Protein AF-A0A914AGF5-F1 (afdb_monomer_lite)

Radius of gyration: 23.92 Å; chains: 1; bounding box: 58×32×65 Å

pLDDT: mean 86.42, std 11.78, range [44.78, 97.5]

Structure (mmCIF, N/CA/C/O backbone):
data_AF-A0A914AGF5-F1
#
_entry.id   AF-A0A914AGF5-F1
#
loop_
_atom_site.group_PDB
_atom_site.id
_atom_site.type_symbol
_atom_site.label_atom_id
_atom_site.label_alt_id
_atom_site.label_comp_id
_atom_site.label_asym_id
_atom_site.label_entity_id
_atom_site.label_seq_id
_atom_site.pdbx_PDB_ins_code
_atom_site.Cartn_x
_atom_site.Cartn_y
_atom_site.Cartn_z
_atom_site.occupancy
_atom_site.B_iso_or_equiv
_atom_site.auth_seq_id
_atom_site.auth_comp_id
_atom_site.auth_asym_id
_atom_site.auth_atom_id
_atom_site.pdbx_PDB_model_num
ATOM 1 N N . MET A 1 1 ? -23.924 -18.358 12.549 1.00 71.38 1 MET A N 1
ATOM 2 C CA . MET A 1 1 ? -23.949 -17.807 11.176 1.00 71.38 1 MET A CA 1
ATOM 3 C C . MET A 1 1 ? -22.590 -17.171 10.915 1.00 71.38 1 MET A C 1
ATOM 5 O O . MET A 1 1 ? -22.119 -16.480 11.805 1.00 71.38 1 MET A O 1
ATOM 9 N N . ARG A 1 2 ? -21.925 -17.465 9.788 1.00 80.62 2 ARG A N 1
ATOM 10 C CA . ARG A 1 2 ? -20.630 -16.854 9.423 1.00 80.62 2 ARG A CA 1
ATOM 11 C C . ARG A 1 2 ? -20.873 -15.791 8.353 1.00 80.62 2 ARG A C 1
ATOM 13 O O . ARG A 1 2 ? -21.605 -16.063 7.406 1.00 80.62 2 ARG A O 1
ATOM 20 N N . LEU A 1 3 ? -20.305 -14.604 8.541 1.00 84.75 3 LEU A N 1
ATOM 21 C CA . LEU A 1 3 ? -20.424 -13.475 7.620 1.00 84.75 3 LEU A CA 1
ATOM 22 C C . LEU A 1 3 ? -19.112 -13.317 6.860 1.00 84.75 3 LEU A C 1
ATOM 24 O O . LEU A 1 3 ? -18.052 -13.326 7.477 1.00 84.75 3 LEU A O 1
ATOM 28 N N . PHE A 1 4 ? -19.204 -13.157 5.544 1.00 89.44 4 PHE A N 1
ATOM 29 C CA . PHE A 1 4 ? -18.061 -12.900 4.675 1.00 89.44 4 PHE A CA 1
ATOM 30 C C . PHE A 1 4 ? -18.225 -11.534 4.023 1.00 89.44 4 PHE A C 1
ATOM 32 O O . PHE A 1 4 ? -19.331 -11.177 3.610 1.00 89.44 4 PHE A O 1
ATOM 39 N N . PHE A 1 5 ? -17.131 -10.783 3.928 1.00 89.31 5 PHE A N 1
ATOM 40 C CA . PHE A 1 5 ? -17.127 -9.459 3.314 1.00 89.31 5 PHE A CA 1
ATOM 41 C C . PHE A 1 5 ? -16.400 -9.479 1.970 1.00 89.31 5 PHE A C 1
ATOM 43 O O . PHE A 1 5 ? -15.344 -10.100 1.826 1.00 89.31 5 PHE A O 1
ATOM 50 N N . PHE A 1 6 ? -16.979 -8.786 0.992 1.00 89.38 6 PHE A N 1
ATOM 51 C CA . PHE A 1 6 ? -16.452 -8.641 -0.358 1.00 89.38 6 PHE A CA 1
ATOM 52 C C . PHE A 1 6 ? -16.588 -7.186 -0.809 1.00 89.38 6 PHE A C 1
ATOM 54 O O . PHE A 1 6 ? -17.569 -6.509 -0.507 1.00 89.38 6 PHE A O 1
ATOM 61 N N . GLY A 1 7 ? -15.598 -6.709 -1.552 1.00 89.69 7 GLY A N 1
ATOM 62 C CA . GLY A 1 7 ? -15.553 -5.345 -2.063 1.00 89.69 7 GLY A CA 1
ATOM 63 C C . GLY A 1 7 ? -14.252 -5.094 -2.807 1.00 89.69 7 GLY A C 1
ATOM 64 O O . GLY A 1 7 ? -13.409 -5.984 -2.902 1.00 89.69 7 GLY A O 1
ATOM 65 N N . ASP A 1 8 ? -14.071 -3.892 -3.341 1.00 91.88 8 ASP A N 1
ATOM 66 C CA . ASP A 1 8 ? -12.746 -3.475 -3.790 1.00 91.88 8 ASP A CA 1
ATOM 67 C C . ASP A 1 8 ? -11.793 -3.289 -2.592 1.00 91.88 8 ASP A C 1
ATOM 69 O O . ASP A 1 8 ? -12.205 -3.183 -1.430 1.00 91.88 8 ASP A O 1
ATOM 73 N N . TYR A 1 9 ? -10.488 -3.293 -2.867 1.00 92.19 9 TYR A N 1
ATOM 74 C CA . TYR A 1 9 ? -9.481 -3.239 -1.809 1.00 92.19 9 TYR A CA 1
ATOM 75 C C . TYR A 1 9 ? -9.486 -1.909 -1.040 1.00 92.19 9 TYR A C 1
ATOM 77 O O . TYR A 1 9 ? -9.185 -1.892 0.151 1.00 92.19 9 TYR A O 1
ATOM 85 N N . ASP A 1 10 ? -9.848 -0.799 -1.686 1.00 92.38 10 ASP A N 1
ATOM 86 C CA . ASP A 1 10 ? -9.882 0.512 -1.035 1.00 92.38 10 ASP A CA 1
ATOM 87 C C . ASP A 1 10 ? -11.017 0.579 -0.003 1.00 92.38 10 ASP A C 1
ATOM 89 O O . ASP A 1 10 ? -10.784 0.950 1.151 1.00 92.38 10 ASP A O 1
ATOM 93 N N . LEU A 1 11 ? -12.210 0.104 -0.370 1.00 92.56 11 LEU A N 1
ATOM 94 C CA . LEU A 1 11 ? -13.337 -0.081 0.534 1.00 92.56 11 LEU A CA 1
ATOM 95 C C . LEU A 1 11 ? -12.937 -0.967 1.712 1.00 92.56 11 LEU A C 1
ATOM 97 O O . LEU A 1 11 ? -13.103 -0.559 2.858 1.00 92.56 11 LEU A O 1
ATOM 101 N N . MET A 1 12 ? -12.355 -2.140 1.451 1.00 92.38 12 MET A N 1
ATOM 102 C CA . MET A 1 12 ? -11.917 -3.046 2.517 1.00 92.38 12 MET A CA 1
ATOM 103 C C . MET A 1 12 ? -10.936 -2.369 3.476 1.00 92.38 12 MET A C 1
ATOM 105 O O . MET A 1 12 ? -11.150 -2.402 4.684 1.00 92.38 12 MET A O 1
ATOM 109 N N . THR A 1 13 ? -9.908 -1.676 2.979 1.00 93.12 13 THR A N 1
ATOM 110 C CA . THR A 1 13 ? -8.958 -0.982 3.865 1.00 93.12 13 THR A CA 1
ATOM 111 C C . THR A 1 13 ? -9.636 0.058 4.761 1.00 93.12 13 THR A C 1
ATOM 113 O O . THR A 1 13 ? -9.355 0.098 5.958 1.00 93.12 13 THR A O 1
ATOM 116 N N . LYS A 1 14 ? -10.591 0.828 4.228 1.00 93.81 14 LYS A N 1
ATOM 117 C CA . LYS A 1 14 ? -11.360 1.818 4.998 1.00 93.81 14 LYS A CA 1
ATOM 118 C C . LYS A 1 14 ? -12.273 1.171 6.038 1.00 93.81 14 LYS A C 1
ATOM 120 O O . LYS A 1 14 ? -12.358 1.672 7.155 1.00 93.81 14 LYS A O 1
ATOM 125 N N . MET A 1 15 ? -12.907 0.049 5.699 1.00 93.94 15 MET A N 1
ATOM 126 C CA . MET A 1 15 ? -13.786 -0.696 6.610 1.00 93.94 15 MET A CA 1
ATOM 127 C C . MET A 1 15 ? -13.042 -1.241 7.828 1.00 93.94 15 MET A C 1
ATOM 129 O O . MET A 1 15 ? -13.630 -1.337 8.899 1.00 93.94 15 MET A O 1
ATOM 133 N N . TYR A 1 16 ? -11.751 -1.540 7.688 1.00 94.69 16 TYR A N 1
ATOM 134 C CA . TYR A 1 16 ? -10.871 -1.950 8.786 1.00 94.69 16 TYR A CA 1
ATOM 135 C C . TYR A 1 16 ? -10.035 -0.795 9.358 1.00 94.69 16 TYR A C 1
ATOM 137 O O . TYR A 1 16 ? -9.111 -1.018 10.137 1.00 94.69 16 TYR A O 1
ATOM 145 N N . GLY A 1 17 ? -10.340 0.447 8.975 1.00 95.00 17 GLY A N 1
ATOM 146 C CA . GLY A 1 17 ? -9.725 1.644 9.538 1.00 95.00 17 GLY A CA 1
ATOM 147 C C . GLY A 1 17 ? -8.293 1.931 9.087 1.00 95.00 17 GLY A C 1
ATOM 148 O O . GLY A 1 17 ? -7.649 2.818 9.649 1.00 95.00 17 GLY A O 1
ATOM 149 N N . ILE A 1 18 ? -7.786 1.236 8.067 1.00 95.62 18 ILE A N 1
ATOM 150 C CA . ILE A 1 18 ? -6.512 1.561 7.419 1.00 95.62 18 ILE A CA 1
ATOM 151 C C . ILE A 1 18 ? -6.698 2.854 6.611 1.00 95.62 18 ILE A C 1
ATOM 153 O O . ILE A 1 18 ? -7.655 3.007 5.857 1.00 95.62 18 ILE A O 1
ATOM 157 N N . CYS A 1 19 ? -5.754 3.789 6.741 1.00 93.44 19 CYS A N 1
ATOM 158 C CA . CYS A 1 19 ? -5.831 5.123 6.133 1.00 93.44 19 CYS A CA 1
ATOM 159 C C . CYS A 1 19 ? -6.041 5.111 4.603 1.00 93.44 19 CYS A C 1
ATOM 161 O O . CYS A 1 19 ? -6.744 5.967 4.070 1.00 93.44 19 CYS A O 1
ATOM 163 N N . SER A 1 20 ? -5.410 4.172 3.889 1.00 90.62 20 SER A N 1
ATOM 164 C CA . SER A 1 20 ? -5.529 4.026 2.433 1.00 90.62 20 SER A CA 1
ATOM 165 C C . SER A 1 20 ? -4.932 2.697 1.960 1.00 90.62 20 SER A C 1
ATOM 167 O O . SER A 1 20 ? -3.959 2.210 2.546 1.00 90.62 20 SER A O 1
ATOM 169 N N . CYS A 1 21 ? -5.404 2.192 0.816 1.00 88.50 21 CYS A N 1
ATOM 170 C CA . CYS A 1 21 ? -4.731 1.151 0.030 1.00 88.50 21 CYS A CA 1
ATOM 171 C C . CYS A 1 21 ? -3.273 1.502 -0.330 1.00 88.50 21 CYS A C 1
ATOM 173 O O . CYS A 1 21 ? -2.458 0.613 -0.581 1.00 88.50 21 CYS A O 1
ATOM 175 N N . ASN A 1 22 ? -2.922 2.794 -0.284 1.00 90.69 22 ASN A N 1
ATOM 176 C CA . ASN A 1 22 ? -1.583 3.299 -0.545 1.00 90.69 22 ASN A CA 1
ATOM 177 C C . ASN A 1 22 ? -0.731 3.607 0.698 1.00 90.69 22 ASN A C 1
ATOM 179 O O . ASN A 1 22 ? 0.365 4.162 0.578 1.00 90.69 22 ASN A O 1
ATOM 183 N N . ALA A 1 23 ? -1.212 3.265 1.893 1.00 92.94 23 ALA A N 1
ATOM 184 C CA . ALA A 1 23 ? -0.487 3.511 3.133 1.00 92.94 23 ALA A CA 1
ATOM 185 C C . ALA A 1 23 ? 0.832 2.717 3.226 1.00 92.94 23 ALA A C 1
ATOM 187 O O . ALA A 1 23 ? 1.038 1.716 2.538 1.00 92.94 23 ALA A O 1
ATOM 188 N N . ARG A 1 24 ? 1.725 3.132 4.140 1.00 94.56 24 ARG A N 1
ATOM 189 C CA . ARG A 1 24 ? 2.973 2.394 4.420 1.00 94.56 24 ARG A CA 1
ATOM 190 C C . ARG A 1 24 ? 2.677 0.958 4.856 1.00 94.56 24 ARG A C 1
ATOM 192 O O . ARG A 1 24 ? 3.418 0.065 4.473 1.00 94.56 24 ARG A O 1
ATOM 199 N N . TYR A 1 25 ? 1.612 0.757 5.627 1.00 95.56 25 TYR A N 1
ATOM 200 C CA . TYR A 1 25 ? 1.161 -0.541 6.127 1.00 95.56 25 TYR A CA 1
ATOM 201 C C . TYR A 1 25 ? -0.239 -0.847 5.586 1.00 95.56 25 TYR A C 1
ATOM 203 O O . TYR A 1 25 ? -1.218 -0.841 6.327 1.00 95.56 25 TYR A O 1
ATOM 211 N N . CYS A 1 26 ? -0.344 -1.043 4.271 1.00 93.31 26 CYS A N 1
ATOM 212 C CA . CYS A 1 26 ? -1.632 -1.169 3.587 1.00 93.31 26 CYS A CA 1
ATOM 213 C C . CYS A 1 26 ? -2.200 -2.592 3.518 1.00 93.31 26 CYS A C 1
ATOM 215 O O . CYS A 1 26 ? -3.332 -2.748 3.067 1.00 93.31 26 CYS A O 1
ATOM 217 N N . CYS A 1 27 ? -1.451 -3.623 3.925 1.00 92.88 27 CYS A N 1
ATOM 218 C CA . CYS A 1 27 ? -1.939 -5.001 3.905 1.00 92.88 27 CYS A CA 1
ATOM 219 C C . CYS A 1 27 ? -3.034 -5.209 4.961 1.00 92.88 27 CYS A C 1
ATOM 221 O O . CYS A 1 27 ? -2.851 -4.850 6.126 1.00 92.88 27 CYS A O 1
ATOM 223 N N . LEU A 1 28 ? -4.149 -5.818 4.554 1.00 92.75 28 LEU A N 1
ATOM 224 C CA . LEU A 1 28 ? -5.255 -6.149 5.451 1.00 92.75 28 LEU A CA 1
ATOM 225 C C . LEU A 1 28 ? -4.938 -7.332 6.377 1.00 92.75 28 LEU A C 1
ATOM 227 O O . LEU A 1 28 ? -5.438 -7.384 7.494 1.00 92.75 28 LEU A O 1
ATOM 231 N N . HIS A 1 29 ? -4.085 -8.254 5.931 1.00 92.44 29 HIS A N 1
ATOM 232 C CA . HIS A 1 29 ? -3.808 -9.508 6.639 1.00 92.44 29 HIS A CA 1
ATOM 233 C C . HIS A 1 29 ? -2.518 -9.479 7.463 1.00 92.44 29 HIS A C 1
ATOM 235 O O . HIS A 1 29 ? -2.312 -10.356 8.295 1.00 92.44 29 HIS A O 1
ATOM 241 N N . CYS A 1 30 ? -1.628 -8.502 7.263 1.00 93.44 30 CYS A N 1
ATOM 242 C CA . CYS A 1 30 ? -0.378 -8.414 8.019 1.00 93.44 30 CYS A CA 1
ATOM 243 C C . CYS A 1 30 ? 0.110 -6.976 8.211 1.00 93.44 30 CYS A C 1
ATOM 245 O O . CYS A 1 30 ? -0.348 -6.039 7.557 1.00 93.44 30 CYS A O 1
ATOM 247 N N . THR A 1 31 ? 1.079 -6.804 9.106 1.00 94.81 31 THR A N 1
ATOM 248 C CA . THR A 1 31 ? 1.721 -5.513 9.399 1.00 94.81 31 THR A CA 1
ATOM 249 C C . THR A 1 31 ? 3.015 -5.299 8.606 1.00 94.81 31 THR A C 1
ATOM 251 O O . THR A 1 31 ? 3.875 -4.516 9.004 1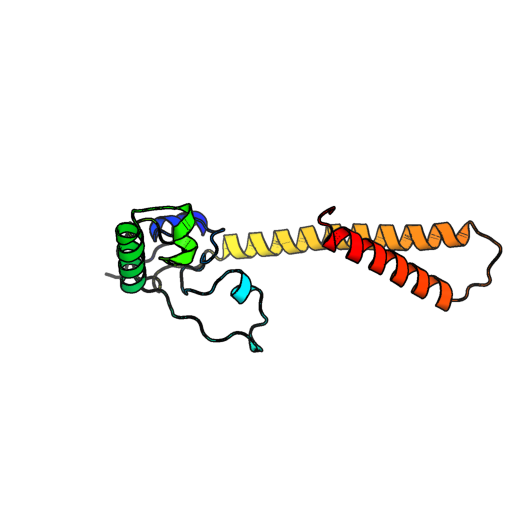.00 94.81 31 THR A O 1
ATOM 254 N N . ALA A 1 32 ? 3.182 -5.965 7.458 1.00 94.31 32 ALA A N 1
ATOM 255 C CA . ALA A 1 32 ? 4.321 -5.712 6.578 1.00 94.31 32 ALA A CA 1
ATOM 256 C C . ALA A 1 32 ? 4.261 -4.286 6.004 1.00 94.31 32 ALA A C 1
ATOM 258 O O . ALA A 1 32 ? 3.216 -3.830 5.527 1.00 94.31 32 ALA A O 1
ATOM 259 N N . SER A 1 33 ? 5.394 -3.582 6.011 1.00 94.00 33 SER A N 1
ATOM 260 C CA . SER A 1 33 ? 5.503 -2.290 5.335 1.00 94.00 33 SER A CA 1
ATOM 261 C C . SER A 1 33 ? 5.603 -2.476 3.817 1.00 94.00 33 SER A C 1
ATOM 263 O O . SER A 1 33 ? 6.077 -3.501 3.329 1.00 94.00 33 SER A O 1
ATOM 265 N N . ARG A 1 34 ? 5.225 -1.455 3.045 1.00 91.56 34 ARG A N 1
ATOM 266 C CA . ARG A 1 34 ? 5.363 -1.439 1.582 1.00 91.56 34 ARG A CA 1
ATOM 267 C C . ARG A 1 34 ? 6.790 -1.726 1.119 1.00 91.56 34 ARG A C 1
ATOM 269 O O . ARG A 1 34 ? 6.971 -2.473 0.169 1.00 91.56 34 ARG A O 1
ATOM 276 N N . GLN A 1 35 ? 7.786 -1.167 1.805 1.00 91.44 35 GLN A N 1
ATOM 277 C CA . GLN A 1 35 ? 9.196 -1.432 1.504 1.00 91.44 35 GLN A CA 1
ATOM 278 C C . GLN A 1 35 ? 9.527 -2.917 1.686 1.00 91.44 35 GLN A C 1
ATOM 280 O O . GLN A 1 35 ? 10.109 -3.527 0.801 1.00 91.44 35 GLN A O 1
ATOM 285 N N . ARG A 1 36 ? 9.060 -3.527 2.780 1.00 91.19 36 ARG A N 1
ATOM 286 C CA . ARG A 1 36 ? 9.255 -4.958 3.046 1.00 91.19 36 ARG A CA 1
ATOM 287 C C . ARG A 1 36 ? 8.495 -5.856 2.066 1.00 91.19 36 ARG A C 1
ATOM 289 O O . ARG A 1 36 ? 8.949 -6.950 1.756 1.00 91.19 36 ARG A O 1
ATOM 296 N N . MET A 1 37 ? 7.348 -5.406 1.556 1.00 90.44 37 MET A N 1
ATOM 297 C CA . MET A 1 37 ? 6.609 -6.117 0.507 1.00 90.44 37 MET A CA 1
ATOM 298 C C . MET A 1 37 ? 7.314 -6.090 -0.856 1.00 90.44 37 MET A C 1
ATOM 300 O O . MET A 1 37 ? 7.002 -6.938 -1.690 1.00 90.44 37 MET A O 1
ATOM 304 N N . ALA A 1 38 ? 8.251 -5.163 -1.077 1.00 90.00 38 ALA A N 1
ATOM 305 C CA . ALA A 1 38 ? 9.083 -5.127 -2.278 1.00 90.00 38 ALA A CA 1
ATOM 306 C C . ALA A 1 38 ? 10.305 -6.061 -2.187 1.00 90.00 38 ALA A C 1
ATOM 308 O O . ALA A 1 38 ? 10.834 -6.465 -3.217 1.00 90.00 38 ALA A O 1
ATOM 309 N N . THR A 1 39 ? 10.739 -6.436 -0.978 1.00 92.06 39 THR A N 1
ATOM 310 C CA . THR A 1 39 ? 11.830 -7.401 -0.768 1.00 92.06 39 THR A CA 1
ATOM 311 C C . THR A 1 39 ? 11.441 -8.790 -1.300 1.00 92.06 39 THR A C 1
ATOM 313 O O . THR A 1 39 ? 10.295 -9.205 -1.063 1.00 92.06 39 THR A O 1
ATOM 316 N N . PRO A 1 40 ? 12.345 -9.531 -1.976 1.00 92.19 40 PRO A N 1
ATOM 317 C CA . PRO A 1 40 ? 12.095 -10.902 -2.423 1.00 92.19 40 PRO A CA 1
ATOM 318 C C . PRO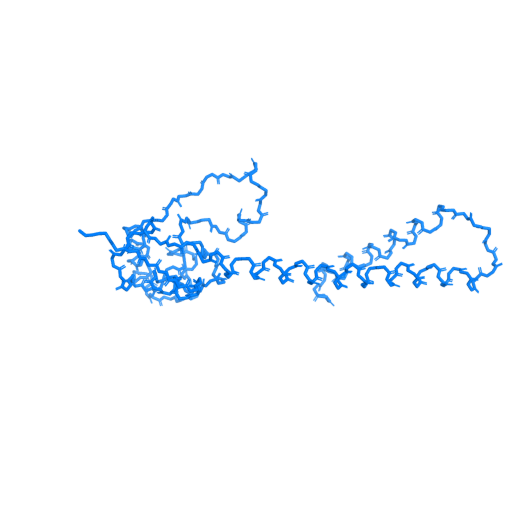 A 1 40 ? 11.576 -11.797 -1.298 1.00 92.19 40 PRO A C 1
ATOM 320 O O . PRO A 1 40 ? 11.914 -11.610 -0.130 1.00 92.19 40 PRO A O 1
ATOM 323 N N . ARG A 1 41 ? 10.728 -12.773 -1.639 1.00 87.25 41 ARG A N 1
ATOM 324 C CA . ARG A 1 41 ? 10.060 -13.626 -0.643 1.00 87.25 41 ARG A CA 1
ATOM 325 C C . ARG A 1 41 ? 11.053 -14.403 0.224 1.00 87.25 41 ARG A C 1
ATOM 327 O O . ARG A 1 41 ? 10.795 -14.547 1.413 1.00 87.25 41 ARG A O 1
ATOM 334 N N . ASP A 1 42 ? 12.162 -14.845 -0.358 1.00 90.50 42 ASP A N 1
ATOM 335 C CA . ASP A 1 42 ? 13.161 -15.686 0.314 1.00 90.50 42 ASP A CA 1
ATOM 336 C C . ASP A 1 42 ? 13.990 -14.911 1.348 1.00 90.50 42 ASP A C 1
ATOM 338 O O . ASP A 1 42 ? 14.458 -15.475 2.331 1.00 90.50 42 ASP A O 1
ATOM 342 N N . GLU A 1 43 ? 14.110 -13.596 1.168 1.00 91.06 43 GLU A N 1
ATOM 343 C CA . GLU A 1 43 ? 14.805 -12.685 2.085 1.00 91.06 43 GLU A CA 1
ATOM 344 C C . GLU A 1 43 ? 13.845 -12.035 3.095 1.00 91.06 43 GLU A C 1
ATOM 346 O O . GLU A 1 43 ? 14.251 -11.300 3.997 1.00 91.06 43 GLU A O 1
ATOM 351 N N . ARG A 1 44 ? 12.537 -12.260 2.933 1.00 87.81 44 ARG A N 1
ATOM 352 C CA . ARG A 1 44 ? 11.508 -11.580 3.709 1.00 87.81 44 ARG A CA 1
ATOM 353 C C . ARG A 1 44 ? 11.221 -12.341 4.995 1.00 87.81 44 ARG A C 1
ATOM 355 O O . ARG A 1 44 ? 10.586 -13.390 4.990 1.00 87.81 44 ARG A O 1
ATOM 362 N N . GLU A 1 45 ? 11.560 -11.726 6.119 1.00 88.69 45 GLU A N 1
ATOM 363 C CA . GLU A 1 45 ? 11.108 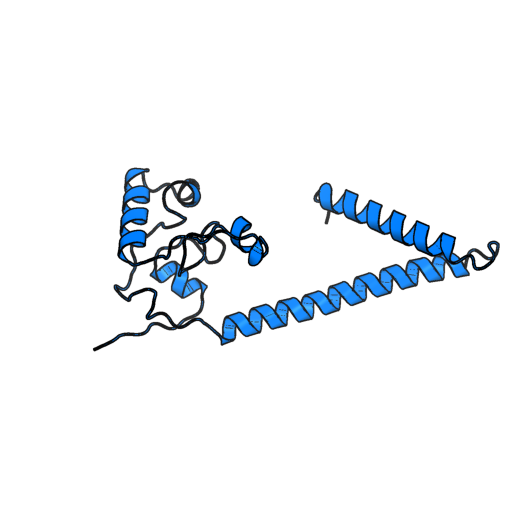-12.189 7.431 1.00 88.69 45 GLU A CA 1
ATOM 364 C C . GLU A 1 45 ? 9.569 -12.267 7.509 1.00 88.69 45 GLU A C 1
ATOM 366 O O . GLU A 1 45 ? 8.845 -11.489 6.867 1.00 88.69 45 GLU A O 1
ATOM 371 N N . GLN A 1 46 ? 9.039 -13.109 8.395 1.00 87.81 46 GLN A N 1
ATOM 372 C CA . GLN A 1 46 ? 7.598 -13.207 8.630 1.00 87.81 46 GLN A CA 1
ATOM 373 C C . GLN A 1 46 ? 7.064 -11.963 9.356 1.00 87.81 46 GLN A C 1
ATOM 375 O O . GLN A 1 46 ? 7.631 -11.510 10.350 1.00 87.81 46 GLN A O 1
ATOM 380 N N . SER A 1 47 ? 5.994 -11.362 8.831 1.00 90.81 47 SER A N 1
ATOM 381 C CA . SER A 1 47 ? 5.321 -10.229 9.481 1.00 90.81 47 SER A CA 1
ATOM 382 C C . SER A 1 47 ? 4.158 -10.716 10.345 1.00 90.81 47 SER A C 1
ATOM 384 O O . SER A 1 47 ? 3.487 -11.670 9.946 1.00 90.81 47 SER A O 1
ATOM 386 N N . PRO A 1 48 ? 3.879 -10.056 11.482 1.00 93.19 48 PRO A N 1
ATOM 387 C CA . PRO A 1 48 ? 2.703 -10.350 12.290 1.00 93.19 48 PRO A CA 1
ATOM 388 C C . PRO A 1 48 ? 1.411 -10.279 11.470 1.00 93.19 48 PRO A C 1
ATOM 390 O O . PRO A 1 48 ? 1.237 -9.377 10.641 1.00 93.19 48 PRO A O 1
ATOM 393 N N . ALA A 1 49 ? 0.510 -11.229 11.712 1.00 93.81 49 ALA A N 1
ATOM 394 C CA . ALA A 1 49 ? -0.824 -11.218 11.130 1.00 93.81 49 ALA A CA 1
ATOM 395 C C . ALA A 1 49 ? -1.679 -10.114 11.771 1.00 93.81 49 ALA A C 1
ATOM 397 O O . ALA A 1 49 ? -1.534 -9.813 12.956 1.00 93.81 49 ALA A O 1
ATOM 398 N N . ARG A 1 50 ? -2.580 -9.519 10.988 1.00 93.44 50 ARG A N 1
ATOM 399 C CA . ARG A 1 50 ? -3.596 -8.598 11.499 1.00 93.44 50 ARG A CA 1
ATOM 400 C C . ARG A 1 50 ? -4.840 -9.378 11.892 1.00 93.44 50 ARG A C 1
ATOM 402 O O . ARG A 1 50 ? -5.414 -10.096 11.079 1.00 93.44 50 ARG A O 1
ATOM 409 N N . THR A 1 51 ? -5.282 -9.149 13.117 1.00 94.50 51 THR A N 1
ATOM 410 C CA . THR A 1 51 ? -6.583 -9.563 13.648 1.00 94.50 51 THR A CA 1
ATOM 411 C C . THR A 1 51 ? -7.391 -8.330 14.049 1.00 94.50 51 THR A C 1
ATOM 413 O O . THR A 1 51 ? -6.822 -7.246 14.224 1.00 94.50 51 THR A O 1
ATOM 416 N N . LEU A 1 52 ? -8.701 -8.488 14.258 1.00 94.06 52 LEU A N 1
ATOM 417 C CA . LEU A 1 52 ? -9.548 -7.412 14.787 1.00 94.06 52 LEU A CA 1
ATOM 418 C C . LEU A 1 52 ? -8.983 -6.824 16.086 1.00 94.06 52 LEU A C 1
ATOM 420 O O . LEU A 1 52 ? -8.931 -5.604 16.225 1.00 94.06 52 LEU A O 1
ATOM 424 N N . GLN A 1 53 ? -8.471 -7.674 16.984 1.00 94.88 53 GLN A N 1
ATOM 425 C CA . GLN A 1 53 ? -7.848 -7.221 18.227 1.00 94.88 53 GLN A CA 1
ATOM 426 C C . GLN A 1 53 ? -6.632 -6.332 17.955 1.00 94.88 53 GLN A C 1
ATOM 428 O O . GLN A 1 53 ? -6.569 -5.218 18.459 1.00 94.88 53 GLN A O 1
ATOM 433 N N . THR A 1 54 ? -5.706 -6.767 17.091 1.00 95.69 54 THR A N 1
ATOM 434 C CA . THR A 1 54 ? -4.516 -5.953 16.783 1.00 95.69 54 THR A CA 1
ATOM 435 C C . THR A 1 54 ? -4.861 -4.618 16.120 1.00 95.69 54 THR A C 1
ATOM 437 O O . THR A 1 54 ? -4.182 -3.623 16.356 1.00 95.69 54 THR A O 1
ATOM 440 N N . ILE A 1 55 ? -5.928 -4.575 15.313 1.00 95.94 55 ILE A N 1
ATOM 441 C CA . ILE A 1 55 ? -6.406 -3.339 14.685 1.00 95.94 55 ILE A CA 1
ATOM 442 C C . ILE A 1 55 ? -6.983 -2.399 15.746 1.00 95.94 55 ILE A C 1
ATOM 444 O O . ILE A 1 55 ? -6.699 -1.203 15.722 1.00 95.94 55 ILE A O 1
ATOM 448 N N . MET A 1 56 ? -7.753 -2.931 16.696 1.00 96.88 56 MET A N 1
ATOM 449 C CA . MET A 1 56 ? -8.282 -2.162 17.822 1.00 96.88 56 MET A CA 1
ATOM 450 C C . MET A 1 56 ? -7.166 -1.632 18.729 1.00 96.88 56 MET A C 1
ATOM 452 O O . MET A 1 56 ? -7.204 -0.461 19.102 1.00 96.88 56 MET A O 1
ATOM 456 N N . ASP A 1 57 ? -6.146 -2.440 19.022 1.00 96.69 57 ASP A N 1
ATOM 457 C CA . ASP A 1 57 ? -4.985 -2.025 19.818 1.00 96.69 57 ASP A CA 1
ATOM 458 C C . ASP A 1 57 ? -4.201 -0.907 19.113 1.00 96.69 57 ASP A C 1
ATOM 460 O O . ASP A 1 57 ? -3.820 0.092 19.726 1.00 96.69 57 ASP A O 1
ATOM 464 N N . ASP A 1 58 ? -3.975 -1.037 17.804 1.00 96.81 58 ASP A N 1
ATOM 465 C CA . ASP A 1 58 ? -3.322 0.001 17.006 1.00 96.81 58 ASP A CA 1
ATOM 466 C C . ASP A 1 58 ? -4.168 1.278 16.922 1.00 96.81 58 ASP A C 1
ATOM 468 O O . ASP A 1 58 ? -3.625 2.383 16.979 1.00 96.81 58 ASP A O 1
ATOM 472 N N . PHE A 1 59 ? -5.494 1.154 16.851 1.00 97.25 59 PHE A N 1
ATOM 473 C CA . PHE A 1 59 ? -6.389 2.302 16.914 1.00 97.25 59 PHE A CA 1
ATOM 474 C C . PHE A 1 59 ? -6.316 3.016 18.276 1.00 97.25 59 PHE A C 1
ATOM 476 O O . PHE A 1 59 ? -6.248 4.243 18.316 1.00 97.25 59 PHE A O 1
ATOM 483 N N . GLN A 1 60 ? -6.235 2.282 19.389 1.00 97.50 60 GLN A N 1
ATOM 484 C CA . GLN A 1 60 ? -6.038 2.886 20.713 1.00 97.50 60 GLN A CA 1
ATOM 485 C C . GLN A 1 60 ? -4.699 3.629 20.810 1.00 97.50 60 GLN A C 1
ATOM 487 O O . GLN A 1 60 ? -4.650 4.733 21.353 1.00 97.50 60 GLN A O 1
ATOM 492 N N . LYS A 1 61 ? -3.616 3.083 20.235 1.00 96.94 61 LYS A N 1
ATOM 493 C CA . LYS A 1 61 ? -2.321 3.789 20.143 1.00 96.94 61 LYS A CA 1
ATOM 494 C C . LYS A 1 61 ? -2.437 5.073 19.322 1.00 96.94 61 LYS A C 1
ATOM 496 O O . LYS A 1 61 ? -1.841 6.086 19.679 1.00 96.94 61 LYS A O 1
ATOM 501 N N . TYR A 1 62 ? -3.207 5.042 18.235 1.00 97.50 62 TYR A N 1
ATOM 502 C CA . TYR A 1 62 ? -3.482 6.220 17.416 1.00 97.50 62 TYR A CA 1
ATOM 503 C C . TYR A 1 62 ? -4.250 7.301 18.190 1.00 97.50 62 TYR A C 1
ATOM 505 O O . TYR A 1 62 ? -3.879 8.475 18.122 1.00 97.50 62 TYR A O 1
ATOM 513 N N . GLU A 1 63 ? -5.280 6.922 18.952 1.00 97.25 63 GLU A N 1
ATOM 514 C CA . GLU A 1 63 ? -6.015 7.852 19.817 1.00 97.25 63 GLU A CA 1
ATOM 515 C C . GLU A 1 63 ? -5.112 8.428 20.915 1.00 97.25 63 GLU A C 1
ATOM 517 O O . GLU A 1 63 ? -5.102 9.644 21.118 1.00 97.25 63 GLU A O 1
ATOM 522 N N . ALA A 1 64 ? -4.292 7.588 21.554 1.00 96.81 64 ALA A N 1
ATOM 523 C CA . ALA A 1 64 ? -3.343 7.997 22.589 1.00 96.81 64 ALA A CA 1
ATOM 524 C C . ALA A 1 64 ? -2.251 8.958 22.073 1.00 96.81 64 ALA A C 1
ATOM 526 O O . ALA A 1 64 ? -1.833 9.851 22.808 1.00 96.81 64 ALA A O 1
ATOM 527 N N . ASP A 1 65 ? -1.830 8.845 20.805 1.00 94.50 65 ASP A N 1
ATOM 528 C CA . ASP A 1 65 ? -0.911 9.801 20.151 1.00 94.50 65 ASP A CA 1
ATOM 529 C C . ASP A 1 65 ? -1.606 11.115 19.718 1.00 94.50 65 ASP A C 1
ATOM 531 O O . ASP A 1 65 ? -1.012 11.973 19.058 1.00 94.50 65 ASP A O 1
ATOM 535 N N . GLY A 1 66 ? -2.882 11.299 20.074 1.00 95.19 66 GLY A N 1
ATOM 536 C CA . GLY A 1 66 ? -3.660 12.495 19.761 1.00 95.19 66 GLY A CA 1
ATOM 537 C C . GLY A 1 66 ? -4.248 12.498 18.350 1.00 95.19 66 GLY A C 1
ATOM 538 O O . GLY A 1 66 ? -4.474 13.568 17.787 1.00 95.19 66 GLY A O 1
ATOM 539 N N . SER A 1 67 ? -4.481 11.321 17.756 1.00 94.25 67 SER A N 1
ATOM 540 C CA . SER A 1 67 ? -5.160 11.160 16.459 1.00 94.25 67 SER A CA 1
ATOM 541 C C . SER A 1 67 ? -4.502 11.920 15.295 1.00 94.25 67 SER A C 1
ATOM 543 O O . SER A 1 67 ? -5.163 12.479 14.414 1.00 94.25 67 SER A O 1
ATOM 545 N N . ARG A 1 68 ? -3.165 11.961 15.270 1.00 93.31 68 ARG A N 1
ATOM 546 C CA . ARG A 1 68 ? -2.393 12.655 14.229 1.00 93.31 68 ARG A CA 1
ATOM 547 C C . ARG A 1 68 ? -2.190 11.761 13.006 1.00 93.31 68 ARG A C 1
ATOM 549 O O . ARG A 1 68 ? -1.271 10.944 12.967 1.00 93.31 68 ARG A O 1
ATOM 556 N N . ARG A 1 69 ? -2.990 11.959 11.950 1.00 91.00 69 ARG A N 1
ATOM 557 C CA . ARG A 1 69 ? -2.910 11.162 10.701 1.00 91.00 69 ARG A CA 1
ATOM 558 C C . ARG A 1 69 ? -1.508 11.070 10.091 1.00 91.00 69 ARG A C 1
ATOM 560 O O . ARG A 1 69 ? -1.138 10.013 9.589 1.00 91.00 69 ARG A O 1
ATOM 567 N N . SER A 1 70 ? -0.710 12.137 10.152 1.00 91.50 70 SER A N 1
ATOM 568 C CA . SER A 1 70 ? 0.657 12.157 9.603 1.00 91.50 70 SER A CA 1
ATOM 569 C C . SER A 1 70 ? 1.601 11.149 10.274 1.00 91.50 70 SER A C 1
ATOM 571 O O . SER A 1 70 ? 2.535 10.668 9.627 1.00 91.50 70 SER A O 1
ATOM 573 N N . ARG A 1 71 ? 1.335 10.805 11.542 1.00 92.81 71 ARG A N 1
ATOM 574 C CA . ARG A 1 71 ? 2.126 9.879 12.364 1.00 92.81 71 ARG A CA 1
ATOM 575 C C . ARG A 1 71 ? 1.515 8.488 12.490 1.00 92.81 71 ARG A C 1
ATOM 577 O O . ARG A 1 71 ? 2.184 7.596 12.994 1.00 92.81 71 ARG A O 1
ATOM 584 N N . ALA A 1 72 ? 0.306 8.255 11.974 1.00 93.88 72 ALA A N 1
ATOM 585 C CA . ALA A 1 72 ? -0.365 6.949 12.035 1.00 93.88 72 ALA A CA 1
ATOM 586 C C . ALA A 1 72 ? 0.502 5.802 11.482 1.00 93.88 72 ALA A C 1
ATOM 588 O O . ALA A 1 72 ? 0.491 4.676 11.971 1.00 93.88 72 ALA A O 1
ATOM 589 N N . LYS A 1 73 ? 1.322 6.092 10.467 1.00 94.19 73 LYS A N 1
ATOM 590 C CA . LYS A 1 73 ? 2.289 5.133 9.921 1.00 94.19 73 LYS A CA 1
ATOM 591 C C . LYS A 1 73 ? 3.363 4.707 10.931 1.00 94.19 73 LYS A C 1
ATOM 593 O O . LYS A 1 73 ? 3.891 3.619 10.781 1.00 94.19 73 LYS A O 1
ATOM 598 N N . ASP A 1 74 ? 3.709 5.546 11.899 1.00 94.56 74 ASP A N 1
ATOM 599 C CA . ASP A 1 74 ? 4.791 5.298 12.852 1.00 94.56 74 ASP A CA 1
ATOM 600 C C . ASP A 1 74 ? 4.258 4.715 14.175 1.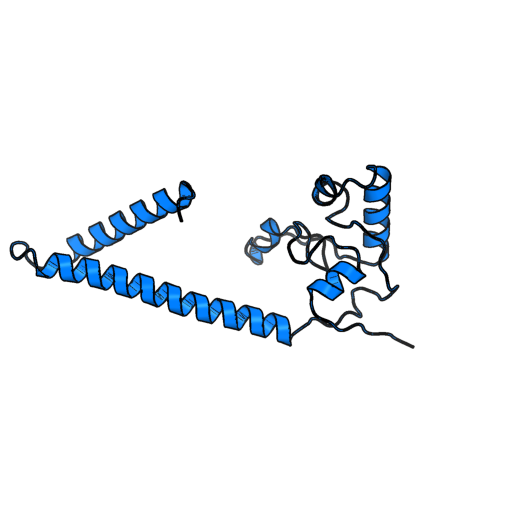00 94.56 74 ASP A C 1
ATOM 602 O O . ASP A 1 74 ? 4.967 3.950 14.818 1.00 94.56 74 ASP A O 1
ATOM 606 N N . VAL A 1 75 ? 3.011 5.029 14.560 1.00 95.19 75 VAL A N 1
ATOM 607 C CA . VAL A 1 75 ? 2.443 4.645 15.873 1.00 95.19 75 VAL A CA 1
ATOM 608 C C . VAL A 1 75 ? 1.388 3.535 15.828 1.00 95.19 75 VAL A C 1
ATOM 610 O O . VAL A 1 75 ? 1.237 2.805 16.804 1.00 95.19 75 VAL A O 1
ATOM 613 N N . SER A 1 76 ? 0.655 3.392 14.720 1.00 96.44 76 SER A N 1
ATOM 614 C CA . SER A 1 76 ? -0.544 2.539 14.638 1.00 96.44 76 SER A CA 1
ATOM 615 C C . SER A 1 76 ? -0.603 1.694 13.368 1.00 96.44 76 SER A C 1
ATOM 617 O O . SER A 1 76 ? -1.681 1.336 12.903 1.00 96.44 76 SER A O 1
ATOM 619 N N . HIS A 1 77 ? 0.539 1.439 12.722 1.00 96.31 77 HIS A N 1
ATOM 620 C CA . HIS A 1 77 ? 0.593 0.723 11.442 1.00 96.31 77 HIS A CA 1
ATOM 621 C C . HIS A 1 77 ? -0.450 1.232 10.428 1.00 96.31 77 HIS A C 1
ATOM 623 O O . HIS A 1 77 ? -1.107 0.452 9.741 1.00 96.31 77 HIS A O 1
ATOM 629 N N . SER A 1 78 ? -0.597 2.557 10.322 1.00 96.88 78 SER A N 1
ATOM 630 C CA . SER A 1 78 ? -1.554 3.238 9.434 1.00 96.88 78 SER A CA 1
ATOM 631 C C . SER A 1 78 ? -3.047 3.042 9.753 1.00 96.88 78 SER A C 1
ATOM 633 O O . SER A 1 78 ? -3.873 3.399 8.911 1.00 96.88 78 SER A O 1
ATOM 635 N N . ILE A 1 79 ? -3.404 2.541 10.938 1.00 97.00 79 ILE A N 1
ATOM 636 C CA . ILE A 1 79 ? -4.786 2.523 11.437 1.00 97.00 79 ILE A CA 1
ATOM 637 C C . ILE A 1 79 ? -5.163 3.911 11.970 1.00 97.00 79 ILE A C 1
ATOM 639 O O . ILE A 1 79 ? -4.418 4.508 12.749 1.00 97.00 79 ILE A O 1
ATOM 643 N N . VAL A 1 80 ? -6.304 4.437 11.525 1.00 96.94 80 VAL A N 1
ATOM 644 C CA . VAL A 1 80 ? -6.806 5.788 11.849 1.00 96.94 80 VAL A CA 1
ATOM 645 C C . VAL A 1 80 ? -8.285 5.816 12.240 1.00 96.94 80 VAL A C 1
ATOM 647 O O . VAL A 1 80 ? -8.802 6.878 12.585 1.00 96.94 80 VAL A O 1
ATOM 650 N N . ALA A 1 81 ? -8.976 4.681 12.156 1.00 96.19 81 ALA A N 1
ATOM 651 C CA . ALA A 1 81 ? -10.375 4.526 12.538 1.00 96.19 81 ALA A CA 1
ATOM 652 C C . ALA A 1 81 ? -10.610 3.128 13.128 1.00 96.19 81 ALA A C 1
ATOM 654 O O . ALA A 1 81 ? -9.818 2.214 12.896 1.00 96.19 81 ALA A O 1
ATOM 655 N N . LYS A 1 82 ? -11.703 2.966 13.877 1.00 95.44 82 LYS A N 1
ATOM 656 C CA . LYS A 1 82 ? -12.165 1.644 14.318 1.00 95.44 82 LYS A CA 1
ATOM 657 C C . LYS A 1 82 ? -12.696 0.851 13.118 1.00 95.44 82 LYS A C 1
ATOM 659 O O . LYS A 1 82 ? -13.250 1.468 12.203 1.00 95.44 82 LYS A O 1
ATOM 664 N N . PRO A 1 83 ? -12.580 -0.488 13.125 1.00 93.88 83 PRO A N 1
ATOM 665 C CA . PRO A 1 83 ? -13.291 -1.327 12.175 1.00 93.88 83 PRO A CA 1
ATOM 666 C C . PRO A 1 83 ? -14.790 -1.021 12.206 1.00 93.88 83 PRO A C 1
ATOM 668 O O . PRO A 1 83 ? -15.387 -0.923 13.275 1.00 93.88 83 PRO A O 1
ATOM 671 N N . PHE A 1 84 ? -15.393 -0.858 11.033 1.00 92.31 84 PHE A N 1
ATOM 672 C CA . PHE A 1 84 ? -16.828 -0.614 10.910 1.00 92.31 84 PHE A CA 1
ATOM 673 C C . PHE A 1 84 ? -17.644 -1.893 11.143 1.00 92.31 84 PHE A C 1
ATOM 675 O O . PHE A 1 84 ? -18.759 -1.827 11.651 1.00 92.31 84 PHE A O 1
ATOM 682 N N . LEU A 1 85 ? -17.087 -3.055 10.779 1.00 86.69 85 LEU A N 1
ATOM 683 C CA . LEU A 1 85 ? -17.690 -4.370 10.999 1.00 86.69 85 LEU A CA 1
ATOM 684 C C . LEU A 1 85 ? -16.747 -5.245 11.823 1.00 86.69 85 LEU A C 1
ATOM 686 O O . LEU A 1 85 ? -15.547 -5.302 11.555 1.00 86.69 85 LEU A O 1
ATOM 690 N N . GLU A 1 86 ? -17.311 -5.999 12.760 1.00 88.19 86 GLU A N 1
ATOM 691 C CA . GLU A 1 86 ? -16.611 -7.029 13.537 1.00 88.19 86 GLU A CA 1
ATOM 692 C C . GLU A 1 86 ? -16.540 -8.350 12.750 1.00 88.19 86 GLU A C 1
ATOM 694 O O . GLU A 1 86 ? -16.976 -9.405 13.203 1.00 88.19 86 GLU A O 1
ATOM 699 N N . ILE A 1 87 ? -16.040 -8.282 11.515 1.00 90.31 87 ILE A N 1
ATOM 700 C CA . ILE A 1 87 ? -15.788 -9.457 10.674 1.00 90.31 87 ILE A CA 1
ATOM 701 C C . ILE A 1 87 ? -14.297 -9.760 10.744 1.00 90.31 87 ILE A C 1
ATOM 703 O O . ILE A 1 87 ? -13.482 -8.891 10.433 1.00 90.31 87 ILE A O 1
ATOM 707 N N . ASP A 1 88 ? -13.932 -10.980 11.133 1.00 89.44 88 ASP A N 1
ATOM 708 C CA . ASP A 1 88 ? -12.527 -11.391 11.158 1.00 89.44 88 ASP A CA 1
ATOM 709 C C . ASP A 1 88 ? -11.864 -11.197 9.791 1.00 89.44 88 ASP A C 1
ATOM 711 O O . ASP A 1 88 ? -12.470 -11.417 8.741 1.00 89.44 88 ASP A O 1
ATOM 715 N N . THR A 1 89 ? -10.591 -10.813 9.804 1.00 87.50 89 THR A N 1
ATOM 716 C CA . THR A 1 89 ? -9.788 -10.598 8.591 1.00 87.50 89 THR A CA 1
ATOM 717 C C . THR A 1 89 ? -9.694 -11.856 7.720 1.00 87.50 89 THR A C 1
ATOM 719 O O . THR A 1 89 ? -9.583 -11.741 6.502 1.00 87.50 89 THR A O 1
ATOM 722 N N . ASP A 1 90 ? -9.822 -13.046 8.314 1.00 87.25 90 ASP A N 1
ATOM 723 C CA . ASP A 1 90 ? -9.855 -14.340 7.614 1.00 87.25 90 ASP A CA 1
ATOM 724 C C . ASP A 1 90 ? -11.188 -14.620 6.894 1.00 87.25 90 ASP A C 1
ATOM 726 O O . ASP A 1 90 ? -11.273 -15.513 6.052 1.00 87.25 90 ASP A O 1
ATOM 730 N N . HIS A 1 91 ? -12.238 -13.852 7.193 1.00 89.38 91 HIS A N 1
ATOM 731 C CA . HIS A 1 91 ? -13.532 -13.919 6.507 1.00 89.38 91 HIS A CA 1
ATOM 732 C C . HIS A 1 91 ? -13.672 -12.861 5.398 1.00 89.38 91 HIS A C 1
ATOM 734 O O . HIS A 1 91 ? -14.756 -12.673 4.836 1.00 89.38 91 HIS A O 1
ATOM 740 N N . VAL A 1 92 ? -12.582 -12.171 5.061 1.00 89.25 92 VAL A N 1
ATOM 741 C CA . VAL A 1 92 ? -12.532 -11.230 3.942 1.00 89.25 92 VAL A CA 1
ATOM 742 C C . VAL A 1 92 ? -12.055 -11.950 2.692 1.00 89.25 92 VAL A C 1
ATOM 744 O O . VAL A 1 92 ? -10.987 -12.561 2.671 1.00 89.25 92 VAL A O 1
ATOM 747 N N . VAL A 1 93 ? -12.842 -11.860 1.623 1.00 87.19 93 VAL A N 1
ATOM 748 C CA . VAL A 1 93 ? -12.477 -12.456 0.338 1.00 87.19 93 VAL A CA 1
ATOM 749 C C . VAL A 1 93 ? -11.596 -11.480 -0.434 1.00 87.19 93 VAL A C 1
ATOM 751 O O . VAL A 1 93 ? -11.983 -10.338 -0.681 1.00 87.19 93 VAL A O 1
ATOM 754 N N . LEU A 1 94 ? -10.410 -11.938 -0.844 1.00 86.06 94 LEU A N 1
ATOM 755 C CA . LEU A 1 94 ? -9.508 -11.142 -1.673 1.00 86.06 94 LEU A CA 1
ATOM 756 C C . LEU A 1 94 ? -10.199 -10.733 -2.984 1.00 86.06 94 LEU A C 1
ATOM 758 O O . LEU A 1 94 ? -10.837 -11.572 -3.627 1.00 86.06 94 LEU A O 1
ATOM 762 N N . PRO A 1 95 ? -10.042 -9.475 -3.433 1.00 90.38 95 PRO A N 1
ATOM 763 C CA . PRO A 1 95 ? -10.737 -8.971 -4.607 1.00 90.38 95 PRO A CA 1
ATOM 764 C C . PRO A 1 95 ? -10.021 -9.441 -5.877 1.00 90.38 95 PRO A C 1
ATOM 766 O O . PRO A 1 95 ? -9.326 -8.665 -6.533 1.00 90.38 95 PRO A O 1
ATOM 769 N N . SER A 1 96 ? -10.172 -10.725 -6.210 1.00 89.38 96 SER A N 1
ATOM 770 C CA . SER A 1 96 ? -9.449 -11.400 -7.296 1.00 89.38 96 SER A CA 1
ATOM 771 C C . SER A 1 96 ? -9.539 -10.644 -8.620 1.00 89.38 96 SER A C 1
ATOM 773 O O . SER A 1 96 ? -8.514 -10.408 -9.248 1.00 89.38 96 SER A O 1
ATOM 775 N N . LEU A 1 97 ? -10.732 -10.166 -8.987 1.00 90.81 97 LEU A N 1
ATOM 776 C CA . LEU A 1 97 ? -10.940 -9.361 -10.192 1.00 90.81 97 LEU A CA 1
ATOM 777 C C . LEU A 1 97 ? -10.072 -8.093 -10.206 1.00 90.81 97 LEU A C 1
ATOM 779 O O . LEU A 1 97 ? -9.394 -7.824 -11.193 1.00 90.81 97 LEU A O 1
ATOM 783 N N . HIS A 1 98 ? -10.060 -7.326 -9.113 1.00 89.06 98 HIS A N 1
ATOM 784 C CA . HIS A 1 98 ? -9.280 -6.088 -9.027 1.00 89.06 98 HIS A CA 1
ATOM 785 C C . HIS A 1 98 ? -7.771 -6.361 -9.020 1.00 89.06 98 HIS A C 1
ATOM 787 O O . HIS A 1 98 ? -7.012 -5.595 -9.609 1.00 89.06 98 HIS A O 1
ATOM 793 N N . ILE A 1 99 ? -7.338 -7.470 -8.409 1.00 89.94 99 ILE A N 1
ATOM 794 C CA . ILE A 1 99 ? -5.941 -7.920 -8.455 1.00 89.94 99 ILE A CA 1
ATOM 795 C C . ILE A 1 99 ? -5.551 -8.271 -9.896 1.00 89.94 99 ILE A C 1
ATOM 797 O O . ILE A 1 99 ? -4.532 -7.793 -10.390 1.00 89.94 99 ILE A O 1
ATOM 801 N N . SER A 1 100 ? -6.376 -9.056 -10.593 1.00 93.69 100 SER A N 1
ATOM 802 C CA . SER A 1 100 ? -6.143 -9.427 -11.991 1.00 93.69 100 SER A CA 1
ATOM 803 C C . SER A 1 100 ? -6.085 -8.204 -12.903 1.00 93.69 100 SER A C 1
ATOM 805 O O . SER A 1 100 ? -5.146 -8.085 -13.682 1.00 93.69 100 SER A O 1
ATOM 807 N N . LEU A 1 101 ? -7.025 -7.262 -12.771 1.00 93.56 101 LEU A N 1
ATOM 808 C CA . LEU A 1 101 ? -7.007 -6.005 -13.526 1.00 93.56 101 LEU A CA 1
ATOM 809 C C . LEU A 1 101 ? -5.736 -5.189 -13.258 1.00 93.56 101 LEU A C 1
ATOM 811 O O . LEU A 1 101 ? -5.147 -4.657 -14.197 1.00 93.56 101 LEU A O 1
ATOM 815 N N . GLY A 1 102 ? -5.286 -5.126 -12.001 1.00 90.88 102 GLY A N 1
ATOM 816 C CA . GLY A 1 102 ? -4.023 -4.483 -11.639 1.00 90.88 102 GLY A CA 1
ATOM 817 C C . GLY A 1 102 ? -2.819 -5.127 -12.331 1.00 90.88 102 GLY A C 1
ATOM 818 O O . GLY A 1 102 ? -2.000 -4.418 -12.911 1.00 90.88 102 GLY A O 1
ATOM 819 N N . ASN A 1 103 ? -2.751 -6.460 -12.343 1.00 92.12 103 ASN A N 1
ATOM 820 C CA . ASN A 1 103 ? -1.685 -7.198 -13.024 1.00 92.12 103 ASN A CA 1
ATOM 821 C C . ASN A 1 103 ? -1.728 -7.003 -14.547 1.00 92.12 103 ASN A C 1
ATOM 823 O O . ASN A 1 103 ? -0.690 -6.783 -15.164 1.00 92.12 103 ASN A O 1
ATOM 827 N N . PHE A 1 104 ? -2.912 -7.041 -15.166 1.00 95.06 104 PHE A N 1
ATOM 828 C CA . PHE A 1 104 ? -3.044 -6.805 -16.607 1.00 95.06 104 PHE A CA 1
ATOM 829 C C . PHE A 1 104 ? -2.624 -5.392 -16.994 1.00 95.06 104 PHE A C 1
ATOM 831 O O . PHE A 1 104 ? -1.922 -5.218 -17.986 1.00 95.06 104 PHE A O 1
ATOM 838 N N . LYS A 1 105 ? -2.987 -4.393 -16.185 1.00 93.81 105 LYS A N 1
ATOM 839 C CA . LYS A 1 105 ? -2.528 -3.020 -16.386 1.00 93.81 105 LYS A CA 1
ATOM 840 C C . LYS A 1 105 ? -0.999 -2.927 -16.333 1.00 93.81 105 LYS A C 1
ATOM 842 O O . LYS A 1 105 ? -0.415 -2.315 -17.216 1.00 93.81 105 LYS A O 1
ATOM 847 N N . GLN A 1 106 ? -0.355 -3.566 -15.354 1.00 91.19 106 GLN A N 1
ATOM 848 C CA . GLN A 1 106 ? 1.111 -3.590 -15.260 1.00 91.19 106 GLN A CA 1
ATOM 849 C C . GLN A 1 106 ? 1.768 -4.255 -16.474 1.00 91.19 106 GLN A C 1
ATOM 851 O O . GLN A 1 106 ? 2.778 -3.762 -16.966 1.00 91.19 106 GLN A O 1
ATOM 856 N N . MET A 1 107 ? 1.197 -5.353 -16.974 1.00 93.00 107 MET A N 1
ATOM 857 C CA . MET A 1 107 ? 1.696 -6.018 -18.182 1.00 93.00 107 MET A CA 1
ATOM 858 C C . MET A 1 107 ? 1.533 -5.145 -19.432 1.00 93.00 107 MET A C 1
ATOM 860 O O . MET A 1 107 ? 2.430 -5.101 -20.266 1.00 93.00 107 MET A O 1
ATOM 864 N N . TYR A 1 108 ? 0.423 -4.418 -19.544 1.00 93.69 108 TYR A N 1
ATOM 865 C CA . TYR A 1 108 ? 0.204 -3.475 -20.640 1.00 93.69 108 TYR A CA 1
ATOM 866 C C . TYR A 1 108 ? 1.181 -2.286 -20.582 1.00 93.69 108 TYR A C 1
ATOM 868 O O . TYR A 1 108 ? 1.768 -1.901 -21.587 1.00 93.69 108 TYR A O 1
ATOM 876 N N . GLU A 1 109 ? 1.426 -1.732 -19.392 1.00 93.06 109 GLU A N 1
ATOM 877 C CA . GLU A 1 109 ? 2.438 -0.683 -19.198 1.00 93.06 109 GLU A CA 1
ATOM 878 C C . GLU A 1 109 ? 3.859 -1.198 -19.493 1.00 93.06 109 GLU A C 1
ATOM 880 O O . GLU A 1 109 ? 4.694 -0.464 -20.024 1.00 93.06 109 GLU A O 1
ATOM 885 N N . LEU A 1 110 ? 4.144 -2.470 -19.192 1.00 93.25 110 LEU A N 1
ATOM 886 C CA . LEU A 1 110 ? 5.406 -3.116 -19.552 1.00 93.25 110 LEU A CA 1
ATOM 887 C C . LEU A 1 110 ? 5.591 -3.195 -21.072 1.00 93.25 110 LEU A C 1
ATOM 889 O O . LEU A 1 110 ? 6.683 -2.903 -21.548 1.00 93.25 110 LEU A O 1
ATOM 893 N N . GLU A 1 111 ? 4.546 -3.537 -21.828 1.00 93.31 111 GLU A N 1
ATOM 894 C CA . GLU A 1 111 ? 4.583 -3.546 -23.296 1.00 93.31 111 GLU A CA 1
ATOM 895 C C . GLU A 1 111 ? 4.972 -2.167 -23.853 1.00 93.31 111 GLU A C 1
ATOM 897 O O . GLU A 1 111 ? 5.873 -2.057 -24.688 1.00 93.31 111 GLU A O 1
ATOM 902 N N . GLU A 1 112 ? 4.367 -1.096 -23.331 1.00 92.31 112 GLU A N 1
ATOM 903 C CA . GLU A 1 112 ? 4.707 0.273 -23.725 1.00 92.31 112 GLU A CA 1
ATOM 904 C C . GLU A 1 112 ? 6.172 0.618 -23.395 1.00 92.31 112 GLU A C 1
ATOM 906 O O . GLU A 1 112 ? 6.874 1.250 -24.193 1.00 92.31 112 GLU A O 1
ATOM 911 N N . HIS A 1 113 ? 6.666 0.191 -22.230 1.00 88.62 113 HIS A N 1
ATOM 912 C CA . HIS A 1 113 ? 8.066 0.378 -21.849 1.00 88.62 113 HIS A CA 1
ATOM 913 C C . HIS A 1 113 ? 9.031 -0.406 -22.746 1.00 88.62 113 HIS A C 1
ATOM 915 O O . HIS A 1 113 ? 10.062 0.147 -23.139 1.00 88.62 113 HIS A O 1
ATOM 921 N N . CYS A 1 114 ? 8.693 -1.644 -23.115 1.00 91.19 114 CYS A N 1
ATOM 922 C CA . CYS A 1 114 ? 9.453 -2.438 -24.078 1.00 91.19 114 CYS A CA 1
ATOM 923 C C . CYS A 1 114 ? 9.508 -1.736 -25.438 1.00 91.19 114 CYS A C 1
ATOM 925 O O . CYS A 1 114 ? 10.595 -1.539 -25.970 1.00 91.19 114 CYS A O 1
ATOM 927 N N . HIS A 1 115 ? 8.379 -1.233 -25.942 1.00 92.06 115 HIS A N 1
ATOM 928 C CA . HIS A 1 115 ? 8.351 -0.490 -27.202 1.00 92.06 115 HIS A CA 1
ATOM 929 C C . HIS A 1 115 ? 9.255 0.757 -27.174 1.00 92.06 115 HIS A C 1
ATOM 931 O O . HIS A 1 115 ? 10.023 1.003 -28.106 1.00 92.06 115 HIS A O 1
ATOM 937 N N . LYS A 1 116 ? 9.219 1.543 -26.088 1.00 89.81 116 LYS A N 1
ATOM 938 C CA . LYS A 1 116 ? 10.106 2.711 -25.915 1.00 89.81 116 LYS A CA 1
ATOM 939 C C . LYS A 1 116 ? 11.584 2.314 -25.868 1.00 89.81 116 LYS A C 1
ATOM 941 O O . LYS A 1 116 ? 12.437 3.060 -26.367 1.00 89.81 116 LYS A O 1
ATOM 946 N N . LEU A 1 117 ? 11.897 1.172 -25.256 1.00 87.19 117 LEU A N 1
ATOM 947 C CA . LEU A 1 117 ? 13.250 0.626 -25.208 1.00 87.19 117 LEU A CA 1
ATOM 948 C C . LEU A 1 117 ? 13.714 0.204 -26.606 1.00 87.19 117 LEU A C 1
ATOM 950 O O . LEU A 1 117 ? 14.761 0.672 -27.052 1.00 87.19 117 LEU A O 1
ATOM 954 N N . ASP A 1 118 ? 12.905 -0.572 -27.325 1.00 89.50 118 ASP A N 1
ATOM 955 C CA . ASP A 1 118 ? 13.194 -1.029 -28.688 1.00 89.50 118 ASP A CA 1
ATOM 956 C C . ASP A 1 118 ? 13.394 0.148 -29.641 1.00 89.50 118 ASP A C 1
ATOM 958 O O . ASP A 1 118 ? 14.362 0.191 -30.398 1.00 89.50 118 ASP A O 1
ATOM 962 N N . TYR A 1 119 ? 12.538 1.166 -29.551 1.00 89.56 119 TYR A N 1
ATOM 963 C CA . TYR A 1 119 ? 12.679 2.384 -30.343 1.00 89.56 119 TYR A CA 1
ATOM 964 C C . TYR A 1 119 ? 13.967 3.158 -30.014 1.00 89.56 119 TYR A C 1
ATOM 966 O O . TYR A 1 119 ? 14.606 3.718 -30.907 1.00 89.56 119 TYR A O 1
ATOM 974 N N . THR A 1 120 ? 14.387 3.174 -28.74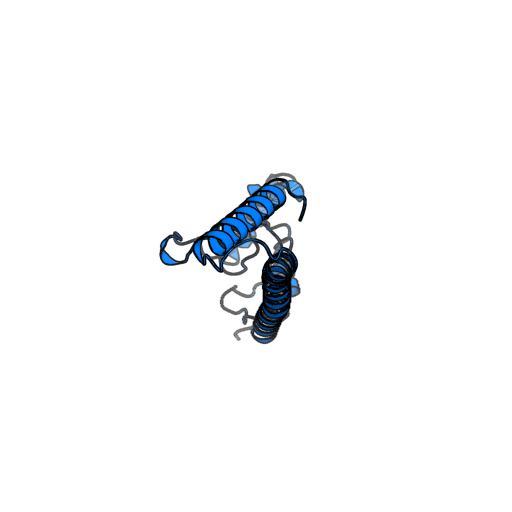3 1.00 85.75 120 THR A N 1
ATOM 975 C CA . THR A 1 120 ? 15.676 3.763 -28.339 1.00 85.75 120 THR A CA 1
ATOM 976 C C . THR A 1 120 ? 16.842 2.984 -28.952 1.00 85.75 120 THR A C 1
ATOM 978 O O . THR A 1 120 ? 17.744 3.591 -29.528 1.00 85.75 120 THR A O 1
ATOM 981 N N . LEU A 1 121 ? 16.816 1.651 -28.866 1.00 84.56 121 LEU A N 1
ATOM 982 C CA . LEU A 1 121 ? 17.846 0.786 -29.443 1.00 84.56 121 LEU A CA 1
ATOM 983 C C . LEU A 1 121 ? 17.915 0.935 -30.967 1.00 84.56 121 LEU A C 1
ATOM 985 O O . LEU A 1 121 ? 19.006 1.044 -31.525 1.00 84.56 121 LEU A O 1
ATOM 989 N N . PHE A 1 122 ? 16.762 1.016 -31.633 1.00 85.62 122 PHE A N 1
ATOM 990 C CA . PHE A 1 122 ? 16.675 1.271 -33.067 1.00 85.62 122 PHE A CA 1
ATOM 991 C C . PHE A 1 122 ? 17.316 2.611 -33.443 1.00 85.62 122 PHE A C 1
ATOM 993 O O . PHE A 1 122 ? 18.163 2.647 -34.331 1.00 85.62 122 PHE A O 1
ATOM 1000 N N . LYS A 1 123 ? 16.990 3.702 -32.734 1.00 84.69 123 LYS A N 1
ATOM 1001 C CA . LYS A 1 123 ? 17.623 5.012 -32.963 1.00 84.69 123 LYS A CA 1
ATOM 1002 C C . LYS A 1 123 ? 19.141 4.957 -32.824 1.00 84.69 123 LYS A C 1
ATOM 1004 O O . LYS A 1 123 ? 19.837 5.476 -33.686 1.00 84.69 123 LYS A O 1
ATOM 1009 N N . LEU A 1 124 ? 19.651 4.307 -31.776 1.00 81.25 124 LEU A N 1
ATOM 1010 C CA . LEU A 1 124 ? 21.095 4.167 -31.561 1.00 81.25 124 LEU A CA 1
ATOM 1011 C C . LEU A 1 124 ? 21.790 3.434 -32.719 1.00 81.25 124 LEU A C 1
ATOM 1013 O O . LEU A 1 124 ? 22.910 3.815 -33.070 1.00 81.25 124 LEU A O 1
ATOM 1017 N N . ARG A 1 125 ? 21.117 2.436 -33.315 1.00 76.56 125 ARG A N 1
ATOM 1018 C CA . ARG A 1 125 ? 21.582 1.720 -34.514 1.00 76.56 125 ARG A CA 1
ATOM 1019 C C . ARG A 1 125 ? 21.518 2.576 -35.778 1.00 76.56 125 ARG A C 1
ATOM 1021 O O . ARG A 1 125 ? 22.492 2.609 -36.512 1.00 76.56 125 ARG A O 1
ATOM 1028 N N . VAL A 1 126 ? 20.427 3.302 -36.028 1.00 78.19 126 VAL A N 1
ATOM 1029 C CA . VAL A 1 126 ? 20.312 4.163 -37.225 1.00 78.19 126 VAL A CA 1
ATOM 1030 C C . VAL A 1 126 ? 21.344 5.291 -37.204 1.00 78.19 126 VAL A C 1
ATOM 1032 O O . VAL A 1 126 ? 22.036 5.494 -38.189 1.00 78.19 126 VAL A O 1
ATOM 1035 N N . THR A 1 127 ? 21.551 5.953 -36.060 1.00 70.19 127 THR A N 1
ATOM 1036 C CA . THR A 1 127 ? 22.609 6.973 -35.920 1.00 70.19 127 THR A CA 1
ATOM 1037 C C . THR A 1 127 ? 24.022 6.402 -36.126 1.00 70.19 127 THR A C 1
ATOM 1039 O O . THR A 1 127 ? 24.958 7.165 -36.316 1.00 70.19 127 THR A O 1
ATOM 1042 N N . HIS A 1 128 ? 24.209 5.079 -36.060 1.00 64.25 128 HIS A N 1
ATOM 1043 C CA . HIS A 1 128 ? 25.467 4.440 -36.457 1.00 64.25 128 HIS A CA 1
ATOM 1044 C C . HIS A 1 128 ? 25.564 4.269 -37.976 1.00 64.25 128 HIS A C 1
ATOM 1046 O O . HIS A 1 128 ? 26.620 4.513 -38.535 1.00 64.25 128 HIS A O 1
ATOM 1052 N N . ALA A 1 129 ? 24.478 3.858 -38.633 1.00 59.19 129 ALA A N 1
ATOM 1053 C CA . ALA A 1 129 ? 24.456 3.638 -40.078 1.00 59.19 129 ALA A CA 1
ATOM 1054 C C . ALA A 1 129 ? 24.659 4.931 -40.891 1.00 59.19 129 ALA A C 1
ATOM 1056 O O . ALA A 1 129 ? 25.167 4.859 -41.997 1.00 59.19 129 ALA A O 1
ATOM 1057 N N . ASP A 1 130 ? 24.301 6.097 -40.340 1.00 58.12 130 ASP A N 1
ATOM 1058 C CA . ASP A 1 130 ? 24.523 7.400 -40.993 1.00 58.12 130 ASP A CA 1
ATOM 1059 C C . ASP A 1 130 ? 25.954 7.962 -40.791 1.00 58.12 130 ASP A C 1
ATOM 1061 O O . ASP A 1 130 ? 26.308 8.972 -41.400 1.00 58.12 130 ASP A O 1
ATOM 1065 N N . ASN A 1 131 ? 26.780 7.348 -39.930 1.00 59.41 131 ASN A N 1
ATOM 1066 C CA . ASN A 1 131 ? 28.186 7.715 -39.715 1.00 59.41 131 ASN A CA 1
ATOM 1067 C C . ASN A 1 131 ? 29.084 6.673 -40.413 1.00 59.41 131 ASN A C 1
ATOM 1069 O O . ASN A 1 131 ? 29.633 5.786 -39.767 1.00 59.41 131 ASN A O 1
ATOM 1073 N N . ASP A 1 132 ? 29.180 6.779 -41.738 1.00 52.53 132 ASP A N 1
ATOM 1074 C CA . ASP A 1 132 ? 29.768 5.826 -42.703 1.00 52.53 132 ASP A CA 1
ATOM 1075 C C . ASP A 1 132 ? 31.282 5.487 -42.565 1.00 52.53 132 ASP A C 1
ATOM 1077 O O . ASP A 1 132 ? 31.852 4.910 -43.489 1.00 52.53 132 ASP A O 1
ATOM 1081 N N . ASP A 1 133 ? 31.964 5.789 -41.453 1.00 55.19 133 ASP A N 1
ATOM 1082 C CA . ASP A 1 133 ? 33.436 5.648 -41.360 1.00 55.19 133 ASP A CA 1
ATOM 1083 C C . ASP A 1 133 ? 33.961 4.532 -40.432 1.00 55.19 133 ASP A C 1
ATOM 1085 O O . ASP A 1 133 ? 35.168 4.291 -40.416 1.00 55.19 133 ASP A O 1
ATOM 1089 N N . ASP A 1 134 ? 33.111 3.799 -39.707 1.00 54.53 134 ASP A N 1
ATOM 1090 C CA . ASP A 1 134 ? 33.571 2.727 -38.810 1.00 54.53 134 ASP A CA 1
ATOM 1091 C C . ASP A 1 134 ? 33.064 1.346 -39.269 1.00 54.53 134 ASP A C 1
ATOM 1093 O O . ASP A 1 134 ? 31.857 1.101 -39.344 1.00 54.53 134 ASP A O 1
ATOM 1097 N N . GLU A 1 135 ? 34.002 0.429 -39.556 1.00 56.66 135 GLU A N 1
ATOM 1098 C CA . GLU A 1 135 ? 33.747 -1.013 -39.704 1.00 56.66 135 GLU A CA 1
ATOM 1099 C C . GLU A 1 135 ? 32.796 -1.494 -38.594 1.00 56.66 135 GLU A C 1
ATOM 1101 O O . GLU A 1 135 ? 32.935 -1.073 -37.446 1.00 56.66 135 GLU A O 1
ATOM 1106 N N . GLU A 1 136 ? 31.837 -2.371 -38.928 1.00 59.16 136 GLU A N 1
ATOM 1107 C CA . GLU A 1 136 ? 30.883 -2.982 -37.987 1.00 59.16 136 GLU A CA 1
ATOM 1108 C C . GLU A 1 136 ? 31.612 -3.740 -36.857 1.00 59.16 136 GLU A C 1
ATOM 1110 O O . GLU A 1 136 ? 31.714 -4.966 -36.867 1.00 59.16 136 GLU A O 1
ATOM 1115 N N . ASP A 1 137 ? 32.125 -3.023 -35.857 1.00 59.53 137 ASP A N 1
ATOM 1116 C CA . ASP A 1 137 ? 32.676 -3.605 -34.644 1.00 59.53 137 ASP A CA 1
ATOM 1117 C C . ASP A 1 137 ? 31.538 -3.740 -33.613 1.00 59.53 137 ASP A C 1
ATOM 1119 O O . ASP A 1 137 ? 31.111 -2.738 -33.017 1.00 59.53 137 ASP A O 1
ATOM 1123 N N . PRO A 1 138 ? 31.023 -4.960 -33.353 1.00 58.47 138 PRO A N 1
ATOM 1124 C CA . PRO A 1 138 ? 29.962 -5.192 -32.370 1.00 58.47 138 PRO A CA 1
ATOM 1125 C C . PRO A 1 138 ? 30.320 -4.665 -30.971 1.00 58.47 138 PRO A C 1
ATOM 1127 O O . PRO A 1 138 ? 29.435 -4.299 -30.195 1.00 58.47 138 PRO A O 1
ATOM 1130 N N . THR A 1 139 ? 31.614 -4.529 -30.668 1.00 62.62 139 THR A N 1
ATOM 1131 C CA . THR A 1 139 ? 32.115 -4.002 -29.394 1.00 62.62 139 THR A CA 1
ATOM 1132 C C . THR A 1 139 ? 31.807 -2.510 -29.186 1.00 62.62 139 THR A C 1
ATOM 1134 O O . THR A 1 139 ? 31.793 -2.037 -28.045 1.00 62.62 139 THR A O 1
ATOM 1137 N N . ASN A 1 140 ? 31.555 -1.745 -30.256 1.00 69.75 140 ASN A N 1
ATOM 1138 C CA . ASN A 1 140 ? 31.263 -0.308 -30.189 1.00 69.75 140 ASN A CA 1
ATOM 1139 C C . ASN A 1 140 ? 29.776 -0.039 -29.875 1.00 69.75 140 ASN A C 1
ATOM 1141 O O . ASN A 1 140 ? 29.439 0.844 -29.080 1.00 69.75 140 ASN A O 1
ATOM 1145 N N . PHE A 1 141 ? 28.872 -0.870 -30.406 1.00 69.81 141 PHE A N 1
ATOM 1146 C CA . PHE A 1 141 ? 27.445 -0.811 -30.073 1.00 69.81 141 PHE A CA 1
ATOM 1147 C C . PHE A 1 141 ? 27.195 -1.113 -28.588 1.00 69.81 141 PHE A C 1
ATOM 1149 O O . PHE A 1 141 ? 26.491 -0.355 -27.916 1.00 69.81 141 PHE A O 1
ATOM 1156 N N . ASP A 1 142 ? 27.832 -2.155 -28.048 1.00 75.38 142 ASP A N 1
ATOM 1157 C CA . ASP A 1 142 ? 27.679 -2.552 -26.643 1.00 75.38 142 ASP A CA 1
ATOM 1158 C C . ASP A 1 142 ? 28.152 -1.466 -25.663 1.00 75.38 142 ASP A C 1
ATOM 1160 O O . ASP A 1 142 ? 27.499 -1.202 -24.646 1.00 75.38 142 ASP A O 1
ATOM 1164 N N . LYS A 1 143 ? 29.248 -0.763 -25.985 1.00 77.62 143 LYS A N 1
ATOM 1165 C CA . LYS A 1 143 ? 29.723 0.384 -25.192 1.00 77.62 143 LYS A CA 1
ATOM 1166 C C . LYS A 1 143 ? 28.699 1.515 -25.172 1.00 77.62 143 LYS A C 1
ATOM 1168 O O . LYS A 1 143 ? 28.381 2.022 -24.101 1.00 77.62 143 LYS A O 1
ATOM 1173 N N . ARG A 1 144 ? 28.107 1.850 -26.319 1.00 72.00 144 ARG A N 1
ATOM 1174 C CA . ARG A 1 144 ? 27.096 2.917 -26.428 1.00 72.00 144 ARG A CA 1
ATOM 1175 C C . ARG A 1 144 ? 25.792 2.575 -25.713 1.00 72.00 144 ARG A C 1
ATOM 1177 O O . ARG A 1 144 ? 25.203 3.439 -25.065 1.00 72.00 144 ARG A O 1
ATOM 1184 N N . VAL A 1 145 ? 25.351 1.318 -25.784 1.00 81.06 145 VAL A N 1
ATOM 1185 C CA . VAL A 1 145 ? 24.212 0.834 -24.985 1.00 81.06 145 VAL A CA 1
ATOM 1186 C C . VAL A 1 145 ? 24.520 0.984 -23.494 1.00 81.06 145 VAL A C 1
ATOM 1188 O O . VAL A 1 145 ? 23.677 1.469 -22.739 1.00 81.06 145 VAL A O 1
ATOM 1191 N N . THR A 1 146 ? 25.742 0.644 -23.075 1.00 81.75 146 THR A N 1
ATOM 1192 C CA . THR A 1 146 ? 26.193 0.784 -21.682 1.00 81.75 146 THR A CA 1
ATOM 1193 C C . THR A 1 146 ? 26.259 2.251 -21.238 1.00 81.75 146 THR A C 1
ATOM 1195 O O . THR A 1 146 ? 25.844 2.578 -20.123 1.00 81.75 146 THR A O 1
ATOM 1198 N N . GLU A 1 147 ? 26.719 3.161 -22.096 1.00 83.12 147 GLU A N 1
ATOM 1199 C CA . GLU A 1 147 ? 26.757 4.605 -21.833 1.00 83.12 147 GLU A CA 1
ATOM 1200 C C . GLU A 1 147 ? 25.354 5.207 -21.700 1.00 83.12 147 GLU A C 1
ATOM 1202 O O . GLU A 1 147 ? 25.070 5.906 -20.725 1.00 83.12 147 GLU A O 1
ATOM 1207 N N . GLU A 1 148 ? 24.447 4.896 -22.629 1.00 79.94 148 GLU A N 1
ATOM 1208 C CA . GLU A 1 148 ? 23.062 5.377 -22.589 1.00 79.94 148 GLU A CA 1
ATOM 1209 C C . GLU A 1 148 ? 22.306 4.793 -21.383 1.00 79.94 148 GLU A C 1
ATOM 1211 O O . GLU A 1 148 ? 21.569 5.507 -20.697 1.00 79.94 148 GLU A O 1
ATOM 1216 N N . TYR A 1 149 ? 22.551 3.522 -21.046 1.00 80.75 149 TYR A N 1
ATOM 1217 C CA . TYR A 1 149 ? 22.061 2.908 -19.813 1.00 80.75 149 TYR A CA 1
ATOM 1218 C C . TYR A 1 149 ? 22.570 3.649 -18.567 1.00 80.75 149 TYR A C 1
ATOM 1220 O O . TYR A 1 149 ? 21.781 4.007 -17.690 1.00 80.75 149 TYR A O 1
ATOM 1228 N N . THR A 1 150 ? 23.868 3.958 -18.508 1.00 83.31 150 THR A N 1
ATOM 1229 C CA . THR A 1 150 ? 24.493 4.682 -17.387 1.00 83.31 150 THR A CA 1
ATOM 1230 C C . THR A 1 150 ? 23.946 6.106 -17.255 1.00 83.31 150 THR A C 1
ATOM 1232 O O . THR A 1 150 ? 23.674 6.582 -16.146 1.00 83.31 150 THR A O 1
ATOM 1235 N N . LYS A 1 151 ? 23.708 6.781 -18.381 1.00 83.38 151 LYS A N 1
ATOM 1236 C CA . LYS A 1 151 ? 23.096 8.111 -18.435 1.00 83.38 151 LYS A CA 1
ATOM 1237 C C . LYS A 1 151 ? 21.670 8.091 -17.889 1.00 83.38 151 LYS A C 1
ATOM 1239 O O . LYS A 1 151 ? 21.344 8.897 -17.015 1.00 83.38 151 LYS A O 1
ATOM 1244 N N . ARG A 1 152 ? 20.845 7.132 -18.320 1.00 78.75 152 ARG A N 1
ATOM 1245 C CA . ARG A 1 152 ? 19.468 6.965 -17.822 1.00 78.75 152 ARG A CA 1
ATOM 1246 C C . ARG A 1 152 ? 19.422 6.582 -16.344 1.00 78.75 152 ARG A C 1
ATOM 1248 O O . ARG A 1 152 ? 18.613 7.132 -15.605 1.00 78.75 152 ARG A O 1
ATOM 1255 N N . LEU A 1 153 ? 20.330 5.723 -15.878 1.00 78.81 153 LEU A N 1
ATOM 1256 C CA . LEU A 1 153 ? 20.508 5.415 -14.452 1.00 78.81 153 LEU A CA 1
ATOM 1257 C C . LEU A 1 153 ? 20.830 6.663 -13.622 1.00 78.81 153 LEU A C 1
ATOM 1259 O O . LEU A 1 153 ? 20.327 6.822 -12.510 1.00 78.81 153 LEU A O 1
ATOM 1263 N N . THR A 1 154 ? 21.669 7.549 -14.155 1.00 77.31 154 THR A N 1
ATOM 1264 C CA . THR A 1 154 ? 22.053 8.798 -13.487 1.00 77.31 154 THR A CA 1
ATOM 1265 C C . THR A 1 154 ? 20.879 9.779 -13.429 1.00 77.31 154 THR A C 1
ATOM 1267 O O . THR A 1 154 ? 20.628 10.363 -12.377 1.00 77.31 154 THR A O 1
ATOM 1270 N N . GLN A 1 155 ? 20.098 9.889 -14.508 1.00 73.44 155 GLN A N 1
ATOM 1271 C CA . GLN A 1 155 ? 18.872 10.698 -14.559 1.00 73.44 155 GLN A CA 1
ATOM 1272 C C . GLN A 1 155 ? 17.780 10.171 -13.613 1.00 73.44 155 GLN A C 1
ATOM 1274 O O . GLN A 1 155 ? 17.159 10.955 -12.896 1.00 73.44 155 GLN A O 1
ATOM 1279 N N . ALA A 1 156 ? 17.603 8.848 -13.539 1.00 71.06 156 ALA A N 1
ATOM 1280 C CA . ALA A 1 156 ? 16.667 8.206 -12.617 1.00 71.06 156 ALA A CA 1
ATOM 1281 C C . ALA A 1 156 ? 17.054 8.436 -11.143 1.00 71.06 156 ALA A C 1
ATOM 1283 O O . ALA A 1 156 ? 16.197 8.715 -10.309 1.00 71.06 156 ALA A O 1
ATOM 1284 N N . LYS A 1 157 ? 18.354 8.400 -10.811 1.00 68.94 157 LYS A N 1
ATOM 1285 C CA . LYS A 1 157 ? 18.852 8.722 -9.457 1.00 68.94 157 LYS A CA 1
ATOM 1286 C C . LYS A 1 157 ? 18.691 10.200 -9.081 1.00 68.94 157 LYS A C 1
ATOM 1288 O O . LYS A 1 157 ? 18.638 10.509 -7.895 1.00 68.94 157 LYS A O 1
ATOM 1293 N N . GLN A 1 158 ? 18.612 11.097 -10.064 1.00 68.06 158 GLN A N 1
ATOM 1294 C CA . GLN A 1 158 ? 18.397 12.536 -9.870 1.00 68.06 158 GLN A CA 1
ATOM 1295 C C . GLN A 1 158 ? 16.908 12.935 -9.850 1.00 68.06 158 GLN A C 1
ATOM 1297 O O . GLN A 1 158 ? 16.609 14.106 -9.633 1.00 68.06 158 GLN A O 1
ATOM 1302 N N . GLY A 1 159 ? 15.977 11.988 -10.040 1.00 50.47 159 GLY A N 1
ATOM 1303 C CA . GLY A 1 159 ? 14.530 12.244 -10.000 1.00 50.47 159 GLY A CA 1
ATOM 1304 C C . GLY A 1 159 ? 13.991 13.043 -11.193 1.00 50.47 159 GLY A C 1
ATOM 1305 O O . GLY A 1 159 ? 12.976 13.719 -11.062 1.00 50.47 159 GLY A O 1
ATOM 1306 N N . LEU A 1 160 ? 14.689 13.007 -12.334 1.00 49.22 160 LEU A N 1
ATOM 1307 C CA . LEU A 1 160 ? 14.329 13.723 -13.569 1.00 49.22 160 LEU A CA 1
ATOM 1308 C C . LEU A 1 160 ? 13.487 12.881 -14.551 1.00 49.22 160 LEU A C 1
ATOM 1310 O O . LEU A 1 160 ? 13.224 13.333 -15.666 1.00 49.22 160 LEU A O 1
ATOM 1314 N N . LEU A 1 161 ? 13.081 11.676 -14.143 1.00 44.78 161 LEU A N 1
ATOM 1315 C CA . LEU A 1 161 ? 12.198 10.749 -14.858 1.00 44.78 161 LEU A CA 1
ATOM 1316 C C . LEU A 1 161 ? 11.100 10.254 -13.916 1.00 44.78 161 LEU A C 1
ATOM 1318 O O . LEU A 1 161 ? 11.441 9.946 -12.750 1.00 44.78 161 LEU A O 1
#

Sequence (161 aa):
MRLFFFGDYDLMTKMYGICSCNARYCCLHCTASRQRMATPRDEREQSPARTLQTIMDDFQKYEADGSRRSRAKDVSHSIVAKPFLEIDTDHVVLPSLHISLGNFKQMYELEEHCHKLDYTLFKLRVTHADNDDDEEDPTNFDKRVTEEYTKRLTQAKQGLL

Secondary structure (DSSP, 8-state):
----B---HHHHHHHTTBS-TTSTT--SSB---HHHHHS-GGG-PPPPBP-HHHHHHHHHHHHHTTS-GGGHHHHSTTB-S--SS---GGGBPP-HHHHHHHHHHHHHHHHHHHHHHHHHHHHHHHHHHTSTTS---HHHHHHHHHHHHHHHHHHHHTT--

Organism: Patiria miniata (NCBI:txid46514)

Foldseek 3Di:
DADADEDDLQVVCVLLQAQGCPAQQNDLFFL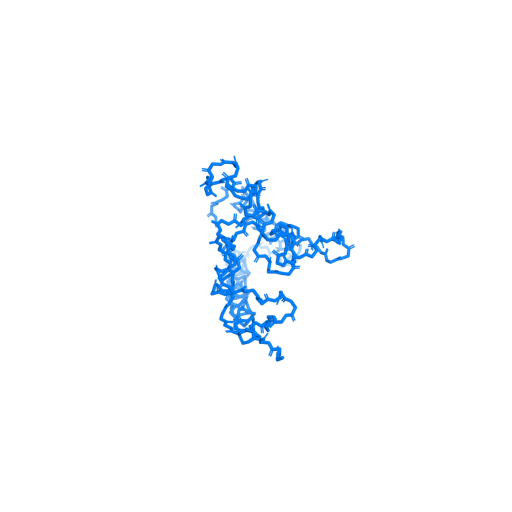HGPVLVPDDPVPRDDTDTDWLVLSVVLCVQCVVVVLDQVCSVPGRSRGRDHRNDNHTSVRYDDHVVVVVVVVVVVVVVVVVVVVVVVVVLVVLVVVVVVVPPDDPDVVVSVVVVVVVVVVVVVCVVVVVD